Protein AF-D5H5D5-F1 (afdb_monomer_lite)

Sequence (88 aa):
MHGPDPSSSMQIPPFHVAEDGEAIGMLRRFSARFRLSPASVLECLRRHAPTSVLLEAGRGRRQLLAVSADGLRALRDCASSGNAQGTP

Foldseek 3Di:
DDDDDPDPPVPPDLFDQDPQRKTKHWLVSLCVVLVHDSVLLVVLCVVFPVVKDWDDDDPDRGIMIIGHPRSVVSSNVSSVVVVVVDDD

Structure (mmCIF, N/CA/C/O backbone):
data_AF-D5H5D5-F1
#
_entry.id   AF-D5H5D5-F1
#
loop_
_atom_site.group_PDB
_atom_site.id
_atom_site.type_symbol
_atom_site.label_atom_id
_atom_site.label_alt_id
_atom_site.label_comp_id
_atom_site.label_asym_id
_atom_site.label_entity_id
_atom_site.label_seq_id
_atom_site.pdbx_PDB_ins_code
_atom_site.Cartn_x
_atom_site.Cartn_y
_atom_site.Cartn_z
_atom_site.occupancy
_atom_site.B_iso_or_equiv
_atom_site.auth_seq_id
_atom_site.auth_comp_id
_atom_site.auth_asym_id
_atom_site.auth_atom_id
_atom_site.pdbx_PDB_model_num
ATOM 1 N N . MET A 1 1 ? -34.585 -16.077 -26.271 1.00 49.06 1 MET A N 1
ATOM 2 C CA . MET A 1 1 ? -34.738 -15.529 -24.907 1.00 49.06 1 MET A CA 1
ATOM 3 C C . MET A 1 1 ? -33.530 -15.970 -24.079 1.00 49.06 1 MET A C 1
ATOM 5 O O . MET A 1 1 ? -33.608 -16.992 -23.419 1.00 49.06 1 MET A O 1
ATOM 9 N N . HIS A 1 2 ? -32.394 -15.273 -24.178 1.00 49.66 2 HIS A N 1
ATOM 10 C CA . HIS A 1 2 ? -31.257 -15.448 -23.261 1.00 49.66 2 HIS A CA 1
ATOM 11 C C . HIS A 1 2 ? -31.202 -14.180 -22.408 1.00 49.66 2 HIS A C 1
ATOM 13 O O . HIS A 1 2 ? -30.810 -13.126 -22.903 1.00 49.66 2 HIS A O 1
ATOM 19 N N . GLY A 1 3 ? -31.715 -14.255 -21.179 1.00 48.19 3 GLY A N 1
ATOM 20 C CA . GLY A 1 3 ? -31.591 -13.165 -20.214 1.00 48.19 3 GLY A CA 1
ATOM 21 C C . GLY A 1 3 ? -30.137 -13.050 -19.741 1.00 48.19 3 GLY A C 1
ATOM 22 O O . GLY A 1 3 ? -29.468 -14.080 -19.636 1.00 48.19 3 GLY A O 1
ATOM 23 N N . PRO A 1 4 ? -29.618 -11.840 -19.483 1.00 63.03 4 PRO A N 1
ATOM 24 C CA . PRO A 1 4 ? -28.303 -11.687 -18.878 1.00 63.03 4 PRO A CA 1
ATOM 25 C C . PRO A 1 4 ? -28.326 -12.219 -17.437 1.00 63.03 4 PRO A C 1
ATOM 27 O O . PRO A 1 4 ? -29.228 -11.904 -16.661 1.00 63.03 4 PRO A O 1
ATOM 30 N N . ASP A 1 5 ? -27.338 -13.048 -17.107 1.00 56.53 5 ASP A N 1
ATOM 31 C CA . ASP A 1 5 ? -27.113 -13.629 -15.782 1.00 56.53 5 ASP A CA 1
ATOM 32 C C . ASP A 1 5 ? -26.878 -12.533 -14.717 1.00 56.53 5 ASP A C 1
ATOM 34 O O . ASP A 1 5 ? -25.990 -11.691 -14.891 1.00 56.53 5 ASP A O 1
ATOM 38 N N . PRO A 1 6 ? -27.641 -12.508 -13.608 1.00 60.78 6 PRO A N 1
ATOM 39 C CA . PRO A 1 6 ? -27.445 -11.557 -12.525 1.00 60.78 6 PRO A CA 1
ATOM 40 C C . PRO A 1 6 ? -26.504 -12.122 -11.449 1.00 60.78 6 PRO A C 1
ATOM 42 O O . PRO A 1 6 ? -26.923 -12.281 -10.306 1.00 60.78 6 PRO A O 1
ATOM 45 N N . SER A 1 7 ? -25.246 -12.462 -11.758 1.00 51.06 7 SER A N 1
ATOM 46 C CA . SER A 1 7 ? -24.283 -12.873 -10.715 1.00 51.06 7 SER A CA 1
ATOM 47 C C . SER A 1 7 ? -22.799 -12.698 -11.062 1.00 51.06 7 SER A C 1
ATOM 49 O O . SER A 1 7 ? -21.947 -13.417 -10.549 1.00 51.06 7 SER A O 1
ATOM 51 N N . SER A 1 8 ? -22.414 -11.658 -11.807 1.00 46.31 8 SER A N 1
ATOM 52 C CA . SER A 1 8 ? -21.058 -11.110 -11.621 1.00 46.31 8 SER A CA 1
ATOM 53 C C . SER A 1 8 ? -21.070 -10.153 -10.437 1.00 46.31 8 SER A C 1
ATOM 55 O O . SER A 1 8 ? -21.244 -8.944 -10.577 1.00 46.31 8 SER A O 1
ATOM 57 N N . SER A 1 9 ? -20.893 -10.719 -9.241 1.00 54.69 9 SER A N 1
ATOM 58 C CA . SER A 1 9 ? -20.391 -9.972 -8.091 1.00 54.69 9 SER A CA 1
ATOM 59 C C . SER A 1 9 ? -19.082 -9.313 -8.520 1.00 54.69 9 SER A C 1
ATOM 61 O O . SER A 1 9 ? -18.031 -9.943 -8.590 1.00 54.69 9 SER A O 1
ATOM 63 N N . MET A 1 10 ? -19.174 -8.044 -8.910 1.00 47.56 10 MET A N 1
ATOM 64 C CA . MET A 1 10 ? -18.043 -7.233 -9.326 1.00 47.56 10 MET A CA 1
ATOM 65 C C . MET A 1 10 ? -17.147 -7.097 -8.095 1.00 47.56 10 MET A C 1
ATOM 67 O O . MET A 1 10 ? -17.363 -6.231 -7.249 1.00 47.56 10 MET A O 1
ATOM 71 N N . GLN A 1 11 ? -16.212 -8.036 -7.924 1.00 56.66 11 GLN A N 1
ATOM 72 C CA . GLN A 1 11 ? -15.225 -8.001 -6.857 1.00 56.66 11 GLN A CA 1
ATOM 73 C C . GLN A 1 11 ? -14.406 -6.747 -7.102 1.00 56.66 11 GLN A C 1
ATOM 75 O O . GLN A 1 11 ? -13.531 -6.723 -7.963 1.00 56.66 11 GLN A O 1
ATOM 80 N N . ILE A 1 12 ? -14.756 -5.668 -6.404 1.00 58.03 12 ILE A N 1
ATOM 81 C CA . ILE A 1 12 ? -14.055 -4.406 -6.561 1.00 58.03 12 ILE A CA 1
ATOM 82 C C . ILE A 1 12 ? -12.613 -4.683 -6.134 1.00 58.03 12 ILE A C 1
ATOM 84 O O . ILE A 1 12 ? -12.399 -5.037 -4.967 1.00 58.03 12 ILE A O 1
ATOM 88 N N . PRO A 1 13 ? -11.632 -4.561 -7.046 1.00 62.19 13 PRO A N 1
ATOM 89 C CA . PRO A 1 13 ? -10.276 -4.972 -6.751 1.00 62.19 13 PRO A CA 1
ATOM 90 C C . PRO A 1 13 ? -9.757 -4.202 -5.530 1.00 62.19 13 PRO A C 1
ATOM 92 O O . PRO A 1 13 ? -10.073 -3.016 -5.344 1.00 62.19 13 PRO A O 1
ATOM 95 N N . PRO A 1 14 ? -8.980 -4.860 -4.653 1.00 66.56 14 PRO A N 1
ATOM 96 C CA . PRO A 1 14 ? -8.495 -4.243 -3.424 1.00 66.56 14 PRO A CA 1
ATOM 97 C C . PRO A 1 14 ? -7.667 -2.979 -3.717 1.00 66.56 14 PRO A C 1
ATOM 99 O O . PRO A 1 14 ? -7.692 -2.026 -2.946 1.00 66.56 14 PRO A O 1
ATOM 102 N N . PHE A 1 15 ? -6.994 -2.915 -4.858 1.00 74.25 15 PHE A N 1
ATOM 103 C CA . PHE A 1 15 ? -6.305 -1.733 -5.362 1.00 74.25 15 PHE A CA 1
ATOM 104 C C . PHE A 1 15 ? -6.087 -1.897 -6.869 1.00 74.25 15 PHE A C 1
ATOM 106 O O . PHE A 1 15 ? -6.177 -3.011 -7.390 1.00 74.25 15 PHE A O 1
ATOM 113 N N . HIS A 1 16 ? -5.830 -0.793 -7.559 1.00 82.06 16 HIS A N 1
ATOM 114 C CA . HIS A 1 16 ? -5.397 -0.795 -8.953 1.00 82.06 16 HIS A CA 1
ATOM 115 C C . HIS A 1 16 ? -3.879 -0.948 -9.007 1.00 82.06 16 HIS A C 1
ATOM 117 O O . HIS A 1 16 ? -3.193 -0.411 -8.145 1.00 82.06 16 HIS A O 1
ATOM 123 N N . VAL A 1 17 ? -3.364 -1.679 -9.994 1.00 79.94 17 VAL A N 1
ATOM 124 C CA . VAL A 1 17 ? -1.926 -1.761 -10.276 1.00 79.94 17 VAL A CA 1
ATOM 125 C C . VAL A 1 17 ? -1.683 -1.004 -11.577 1.00 79.94 17 VAL A C 1
ATOM 127 O O . VAL A 1 17 ? -2.313 -1.320 -12.584 1.00 79.94 17 VAL A O 1
ATOM 130 N N . ALA A 1 18 ? -0.855 0.034 -11.521 1.00 79.00 18 ALA A N 1
ATOM 131 C CA . ALA A 1 18 ? -0.404 0.803 -12.670 1.00 79.00 18 ALA A CA 1
ATOM 132 C C . ALA A 1 18 ? 0.592 -0.012 -13.511 1.00 79.00 18 ALA A C 1
ATOM 134 O O . ALA A 1 18 ? 1.153 -0.999 -13.033 1.00 79.00 18 ALA A O 1
ATOM 135 N N . GLU A 1 19 ? 0.822 0.410 -14.755 1.00 72.62 19 GLU A N 1
ATOM 136 C CA . GLU A 1 19 ? 1.717 -0.290 -15.690 1.00 72.62 19 GLU A CA 1
ATOM 137 C C . GLU A 1 19 ? 3.161 -0.382 -15.174 1.00 72.62 19 GLU A C 1
ATOM 139 O O . GLU A 1 19 ? 3.826 -1.391 -15.392 1.00 72.62 19 GLU A O 1
ATOM 144 N N . ASP A 1 20 ? 3.596 0.598 -14.380 1.00 72.81 20 ASP A N 1
ATOM 145 C CA . ASP A 1 20 ? 4.914 0.624 -13.732 1.00 72.81 20 ASP A CA 1
ATOM 146 C C . ASP A 1 20 ? 5.023 -0.314 -12.509 1.00 72.81 20 ASP A C 1
ATOM 148 O O . ASP A 1 20 ? 6.039 -0.350 -11.815 1.00 72.81 20 ASP A O 1
ATOM 152 N N . GLY A 1 21 ? 3.969 -1.081 -12.207 1.00 77.88 21 GLY A N 1
ATOM 153 C CA . GLY A 1 21 ? 3.920 -1.996 -11.065 1.00 77.88 21 GLY A CA 1
ATOM 154 C C . GLY A 1 21 ? 3.582 -1.321 -9.732 1.00 77.88 21 GLY A C 1
ATOM 155 O O . GLY A 1 21 ? 3.687 -1.951 -8.676 1.00 77.88 21 GLY A O 1
ATOM 156 N N . GLU A 1 22 ? 3.155 -0.058 -9.759 1.00 83.56 22 GLU A N 1
ATOM 157 C CA . GLU A 1 22 ? 2.685 0.660 -8.575 1.00 83.56 22 GLU A CA 1
ATOM 158 C C . GLU A 1 22 ? 1.244 0.280 -8.227 1.00 83.56 22 GLU A C 1
ATOM 160 O O . GLU A 1 22 ? 0.349 0.314 -9.065 1.00 83.56 22 GLU A O 1
ATOM 165 N N . ALA A 1 23 ? 0.981 -0.046 -6.967 1.00 87.00 23 ALA A N 1
ATOM 166 C CA . ALA A 1 23 ? -0.363 -0.255 -6.456 1.00 87.00 23 ALA A CA 1
ATOM 167 C C . ALA A 1 23 ? -0.951 1.037 -5.885 1.00 87.00 23 ALA A C 1
ATOM 169 O O . ALA A 1 23 ? -0.417 1.611 -4.938 1.00 87.00 23 ALA A O 1
ATOM 170 N N . IL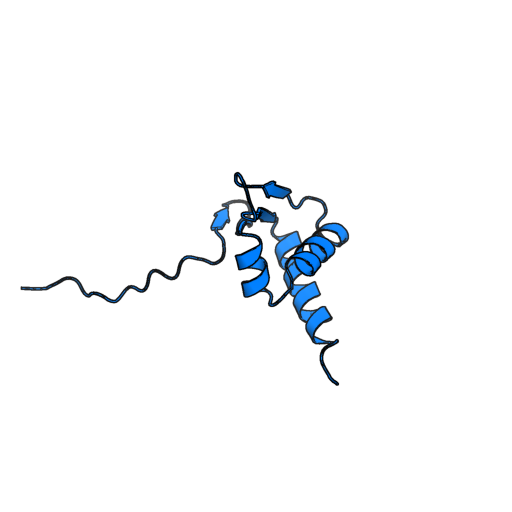E A 1 24 ? -2.113 1.431 -6.396 1.00 87.56 24 ILE A N 1
ATOM 171 C CA . ILE A 1 24 ? -2.864 2.610 -5.973 1.00 87.56 24 ILE A CA 1
ATOM 172 C C . ILE A 1 24 ? -4.239 2.176 -5.470 1.00 87.56 24 ILE A C 1
ATOM 174 O O . ILE A 1 24 ? -5.031 1.544 -6.175 1.00 87.56 24 ILE A O 1
ATOM 178 N N . GLY A 1 25 ? -4.569 2.530 -4.234 1.00 87.62 25 GLY A N 1
ATOM 179 C CA . GLY A 1 25 ? -5.854 2.168 -3.647 1.00 87.62 25 GLY A CA 1
ATOM 180 C C . GLY A 1 25 ? -6.105 2.818 -2.298 1.00 87.62 25 GLY A C 1
ATOM 181 O O . GLY A 1 25 ? -5.289 3.567 -1.779 1.00 87.62 25 GLY A O 1
ATOM 182 N N . MET A 1 26 ? -7.261 2.542 -1.700 1.00 87.75 26 MET A N 1
ATOM 183 C CA . MET A 1 26 ? -7.556 3.062 -0.364 1.00 87.75 26 MET A CA 1
ATOM 184 C C . MET A 1 26 ? -6.725 2.335 0.693 1.00 87.75 26 MET A C 1
ATOM 186 O O . MET A 1 26 ? -6.699 1.104 0.699 1.00 87.75 26 MET A O 1
ATOM 190 N N . LEU A 1 27 ? -6.170 3.071 1.660 1.00 86.69 27 LEU A N 1
ATOM 191 C CA . LEU A 1 27 ? -5.402 2.521 2.785 1.00 86.69 27 LEU A CA 1
ATOM 192 C C . LEU A 1 27 ? -6.147 1.369 3.475 1.00 86.69 27 LEU A C 1
ATOM 194 O O . LEU A 1 27 ? -5.574 0.318 3.738 1.00 86.69 27 LEU A O 1
ATOM 198 N N . ARG A 1 28 ? -7.465 1.514 3.674 1.00 84.88 28 ARG A N 1
ATOM 199 C CA . ARG A 1 28 ? -8.307 0.460 4.266 1.00 84.88 28 ARG A CA 1
ATOM 200 C C . ARG A 1 28 ? -8.300 -0.853 3.480 1.00 84.88 28 ARG A C 1
ATOM 202 O O . ARG A 1 28 ? -8.424 -1.912 4.087 1.00 84.88 28 ARG A O 1
ATOM 209 N N . ARG A 1 29 ? -8.183 -0.804 2.150 1.00 85.50 29 ARG A N 1
ATOM 210 C CA . ARG A 1 29 ? -8.113 -2.014 1.322 1.00 85.50 29 ARG A CA 1
ATOM 211 C C . ARG A 1 29 ? -6.733 -2.669 1.400 1.00 85.50 29 ARG A C 1
ATOM 213 O O . ARG A 1 29 ? -6.675 -3.893 1.455 1.00 85.50 29 ARG A O 1
ATOM 220 N N . PHE A 1 30 ? -5.654 -1.888 1.513 1.00 86.69 30 PHE A N 1
ATOM 221 C CA . PHE A 1 30 ? -4.327 -2.425 1.844 1.00 86.69 30 PHE A CA 1
ATOM 222 C C . PHE A 1 30 ? -4.338 -3.101 3.218 1.00 86.69 30 PHE A C 1
AT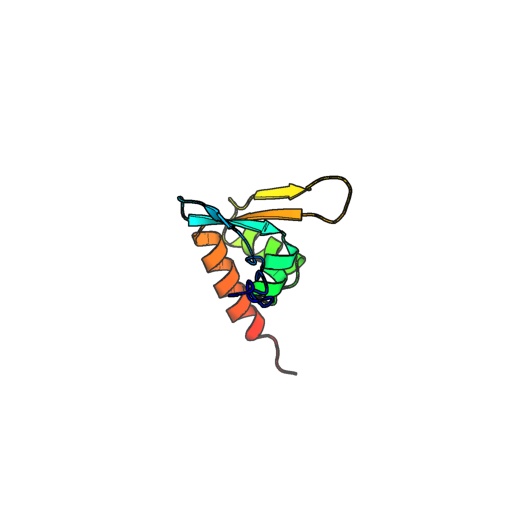OM 224 O O . PHE A 1 30 ? -3.960 -4.264 3.332 1.00 86.69 30 PHE A O 1
ATOM 231 N N . SER A 1 31 ? -4.873 -2.428 4.238 1.00 86.81 31 SER A N 1
ATOM 232 C CA . SER A 1 31 ? -5.056 -3.001 5.576 1.00 86.81 31 SER A CA 1
ATOM 233 C C . SER A 1 31 ? -5.798 -4.337 5.540 1.00 86.81 31 SER A C 1
ATOM 235 O O . SER A 1 31 ? -5.320 -5.320 6.097 1.00 86.81 31 SER A O 1
ATOM 237 N N . ALA A 1 32 ? -6.924 -4.410 4.823 1.00 87.62 32 ALA A N 1
ATOM 238 C CA . ALA A 1 32 ? -7.682 -5.651 4.677 1.00 87.62 32 ALA A CA 1
ATOM 239 C C . ALA A 1 32 ? -6.889 -6.746 3.939 1.00 87.62 32 ALA A C 1
ATOM 241 O O . ALA A 1 32 ? -6.903 -7.904 4.353 1.00 87.62 32 ALA A O 1
ATOM 242 N N . ARG A 1 33 ? -6.164 -6.389 2.870 1.00 86.38 33 ARG A N 1
ATOM 243 C CA . ARG A 1 33 ? -5.408 -7.340 2.042 1.00 86.38 33 ARG A CA 1
ATOM 244 C C . ARG A 1 33 ? -4.219 -7.963 2.769 1.00 86.38 33 ARG A C 1
ATOM 246 O O . ARG A 1 33 ? -3.923 -9.136 2.532 1.00 86.38 33 ARG A O 1
ATOM 253 N N . PHE A 1 34 ? -3.540 -7.174 3.595 1.00 86.56 34 PHE A N 1
ATOM 254 C CA . PHE A 1 34 ? -2.352 -7.580 4.345 1.00 86.56 34 PHE A CA 1
ATOM 255 C C . PHE A 1 34 ? -2.668 -7.951 5.801 1.00 86.56 34 PHE A C 1
ATOM 257 O O . PHE A 1 34 ? -1.768 -8.352 6.525 1.00 86.56 34 PHE A O 1
ATOM 264 N N . ARG A 1 35 ? -3.940 -7.851 6.224 1.00 87.50 35 ARG A N 1
ATOM 265 C CA . ARG A 1 35 ? -4.397 -8.058 7.613 1.00 87.50 35 ARG A CA 1
ATOM 266 C C . ARG A 1 35 ? -3.625 -7.206 8.630 1.00 87.50 35 ARG A C 1
ATOM 268 O O . ARG A 1 35 ? -3.391 -7.623 9.757 1.00 87.50 35 ARG A O 1
ATOM 275 N N . LEU A 1 36 ? -3.250 -5.995 8.226 1.00 86.75 36 LEU A N 1
ATOM 276 C CA . LEU A 1 36 ? -2.516 -5.035 9.046 1.00 86.75 36 LEU A CA 1
ATOM 277 C C . LEU A 1 36 ? -3.421 -3.868 9.435 1.00 86.75 36 LEU A C 1
ATOM 279 O O . LEU A 1 36 ? -4.275 -3.445 8.654 1.00 86.75 36 LEU A O 1
ATOM 283 N N . SER A 1 37 ? -3.200 -3.294 10.619 1.00 87.31 37 SER A N 1
ATOM 284 C CA . SER A 1 37 ? -3.855 -2.033 10.975 1.00 87.31 37 SER A CA 1
ATOM 285 C C . SER A 1 37 ? -3.400 -0.910 10.022 1.00 87.31 37 SER A C 1
ATOM 287 O O . SER A 1 37 ? -2.271 -0.954 9.524 1.00 87.31 37 SER A O 1
ATOM 289 N N . PRO A 1 38 ? -4.228 0.118 9.756 1.00 84.31 38 PRO A N 1
ATOM 290 C CA . PRO A 1 38 ? -3.817 1.259 8.933 1.00 84.31 38 PRO A CA 1
ATOM 291 C C . PRO A 1 38 ? -2.521 1.920 9.422 1.00 84.31 38 PRO A C 1
ATOM 293 O O . PRO A 1 38 ? -1.673 2.269 8.609 1.00 84.31 38 PRO A O 1
ATOM 296 N N . ALA A 1 39 ? -2.331 2.021 10.742 1.00 85.56 39 ALA A N 1
ATOM 297 C CA . ALA A 1 39 ? -1.108 2.556 11.336 1.00 85.56 39 ALA A CA 1
ATOM 298 C C . ALA A 1 39 ? 0.112 1.666 11.036 1.00 85.56 39 ALA A C 1
ATOM 300 O O . ALA A 1 39 ? 1.141 2.167 10.594 1.00 85.56 39 ALA A O 1
ATOM 301 N N . SER A 1 40 ? -0.026 0.343 11.179 1.00 87.25 40 SER A N 1
ATOM 302 C CA . SER A 1 40 ? 1.049 -0.618 10.888 1.00 87.25 40 SER A CA 1
ATOM 303 C C . SER A 1 40 ? 1.446 -0.628 9.408 1.00 87.25 40 SER A C 1
ATOM 305 O O . SER A 1 40 ? 2.623 -0.786 9.096 1.00 87.25 40 SER A O 1
ATOM 307 N N . VAL A 1 41 ? 0.486 -0.430 8.494 1.00 87.50 41 VAL A N 1
ATOM 308 C CA . VAL A 1 41 ? 0.758 -0.273 7.052 1.00 87.50 41 VAL A CA 1
ATOM 309 C C . VAL A 1 41 ? 1.640 0.951 6.812 1.00 87.50 41 VAL A C 1
ATOM 311 O O . VAL A 1 41 ? 2.680 0.838 6.167 1.00 87.50 41 VAL A O 1
ATOM 314 N N . LEU A 1 42 ? 1.264 2.107 7.368 1.00 86.44 42 LEU A N 1
ATOM 315 C CA . LEU A 1 42 ? 2.030 3.344 7.209 1.00 86.44 42 LEU A CA 1
ATOM 316 C C . LEU A 1 42 ? 3.420 3.244 7.841 1.00 86.44 42 LEU A C 1
ATOM 318 O O . LEU A 1 42 ? 4.397 3.703 7.257 1.00 86.44 42 LEU A O 1
ATOM 322 N N . GLU A 1 43 ? 3.533 2.626 9.012 1.00 87.12 43 GLU A N 1
ATOM 323 C CA . GLU A 1 43 ? 4.814 2.480 9.699 1.00 87.12 43 GLU A CA 1
ATOM 324 C C . GLU A 1 43 ? 5.759 1.497 8.994 1.00 87.12 43 GLU A C 1
ATOM 326 O O . GLU A 1 43 ? 6.967 1.737 8.930 1.00 87.12 43 GLU A O 1
ATOM 331 N N . CYS A 1 44 ? 5.221 0.415 8.427 1.00 88.38 44 CYS A N 1
ATOM 332 C CA . CYS A 1 44 ? 5.990 -0.500 7.588 1.00 88.38 44 CYS A CA 1
ATOM 333 C C . CYS A 1 44 ? 6.521 0.216 6.338 1.00 88.38 44 CYS A C 1
ATOM 335 O O . CYS A 1 44 ? 7.714 0.147 6.040 1.00 88.38 44 CYS A O 1
ATO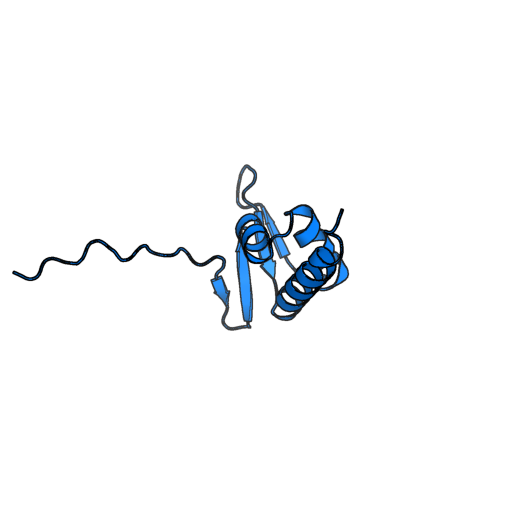M 337 N N . LEU A 1 45 ? 5.657 0.963 5.645 1.00 86.75 45 LEU A N 1
ATOM 338 C CA . LEU A 1 45 ? 6.047 1.706 4.449 1.00 86.75 45 LEU A CA 1
ATOM 339 C C . LEU A 1 45 ? 7.067 2.799 4.760 1.00 86.75 45 LEU A C 1
ATOM 341 O O . LEU A 1 45 ? 8.070 2.903 4.069 1.00 86.75 45 LEU A O 1
ATOM 345 N N . ARG A 1 46 ? 6.910 3.537 5.862 1.00 84.88 46 ARG A N 1
ATOM 346 C CA . ARG A 1 46 ? 7.912 4.528 6.285 1.00 84.88 46 ARG A CA 1
ATOM 347 C C . ARG A 1 46 ? 9.301 3.929 6.516 1.00 84.88 46 ARG A C 1
ATOM 349 O O . ARG A 1 46 ? 10.285 4.623 6.286 1.00 84.88 46 ARG A O 1
ATOM 356 N N . ARG A 1 47 ? 9.387 2.682 6.991 1.00 83.62 47 ARG A N 1
ATOM 357 C CA . ARG A 1 47 ? 10.667 2.007 7.266 1.00 83.62 47 ARG A CA 1
ATOM 358 C C . ARG A 1 47 ? 11.295 1.369 6.032 1.00 83.62 47 ARG A C 1
ATOM 360 O O . ARG A 1 47 ? 12.512 1.402 5.897 1.00 83.62 47 ARG A O 1
ATOM 367 N N . HIS A 1 48 ? 10.481 0.780 5.161 1.00 82.00 48 HIS A N 1
ATOM 368 C CA . HIS A 1 48 ? 10.965 -0.104 4.097 1.00 82.00 48 HIS A CA 1
ATOM 369 C C . HIS A 1 48 ? 10.681 0.405 2.676 1.00 82.00 48 HIS A C 1
ATOM 371 O O . HIS A 1 48 ? 11.237 -0.129 1.723 1.00 82.00 48 HIS A O 1
ATOM 377 N N . ALA A 1 49 ? 9.837 1.426 2.519 1.00 80.19 49 ALA A N 1
ATOM 378 C CA . ALA A 1 49 ? 9.465 2.017 1.235 1.00 80.19 49 ALA A CA 1
ATOM 379 C C . ALA A 1 49 ? 9.135 3.518 1.388 1.00 80.19 49 ALA A C 1
ATOM 381 O O . ALA A 1 49 ? 7.977 3.920 1.246 1.00 80.19 49 ALA A O 1
ATOM 382 N N . PRO A 1 50 ? 10.140 4.371 1.675 1.00 72.94 50 PRO A N 1
ATOM 383 C CA . PRO A 1 50 ? 9.932 5.792 1.977 1.00 72.94 50 PRO A CA 1
ATOM 384 C C . PRO A 1 50 ? 9.350 6.600 0.806 1.00 72.94 50 PRO A C 1
ATOM 386 O O . PRO A 1 50 ? 8.904 7.725 1.005 1.00 72.94 50 PRO A O 1
ATOM 389 N N . THR A 1 51 ? 9.332 6.034 -0.403 1.00 77.69 51 THR A N 1
ATOM 390 C CA . THR A 1 51 ? 8.730 6.626 -1.604 1.00 77.69 51 THR A CA 1
ATOM 391 C C . THR A 1 51 ? 7.212 6.446 -1.685 1.00 77.69 51 THR A C 1
ATOM 393 O O . THR A 1 51 ? 6.591 6.991 -2.593 1.00 77.69 51 THR A O 1
ATOM 396 N N . SER A 1 52 ? 6.585 5.710 -0.759 1.00 79.88 52 SER A N 1
ATOM 397 C CA . SER A 1 52 ? 5.127 5.556 -0.735 1.00 79.88 52 SER A CA 1
ATOM 398 C C . SER A 1 52 ? 4.424 6.898 -0.512 1.00 79.88 52 SER A C 1
ATOM 400 O O . SER A 1 52 ? 4.768 7.629 0.422 1.00 79.88 52 SER A O 1
ATOM 402 N N . VAL A 1 53 ? 3.392 7.186 -1.304 1.00 79.88 53 VAL A N 1
ATOM 403 C CA . VAL A 1 53 ? 2.637 8.442 -1.217 1.00 79.88 53 VAL A CA 1
ATOM 404 C C . VAL A 1 53 ? 1.284 8.186 -0.558 1.00 79.88 53 VAL A C 1
ATOM 406 O O . VAL A 1 53 ? 0.498 7.356 -1.018 1.00 79.88 53 VAL A O 1
ATOM 409 N N . LEU A 1 54 ? 0.997 8.924 0.517 1.00 82.69 54 LEU A N 1
ATOM 410 C CA . LEU A 1 54 ? -0.311 8.956 1.171 1.00 82.69 54 LEU A CA 1
ATOM 411 C C . LEU A 1 54 ? -1.029 10.255 0.794 1.00 82.69 54 LEU A C 1
ATOM 413 O O . LEU A 1 54 ? -0.528 11.345 1.056 1.00 82.69 54 LEU A O 1
ATOM 417 N N . LEU A 1 55 ? -2.215 10.130 0.208 1.00 79.88 55 LEU A N 1
ATOM 418 C CA . LEU A 1 55 ? -3.062 11.243 -0.206 1.00 79.88 55 LEU A CA 1
ATOM 419 C C . LEU A 1 55 ? -4.366 11.220 0.590 1.00 79.88 55 LEU A C 1
ATOM 421 O O . LEU A 1 55 ? -5.045 10.194 0.678 1.00 79.88 55 LEU A O 1
ATOM 425 N N . GLU A 1 56 ? -4.765 12.364 1.132 1.00 80.38 56 GLU A N 1
ATOM 426 C CA . GLU A 1 56 ? -6.093 12.522 1.724 1.00 80.38 56 GLU A CA 1
ATOM 427 C C . GLU A 1 56 ? -7.109 12.859 0.627 1.00 80.38 56 GLU A C 1
ATOM 429 O O . GLU A 1 56 ? -7.105 13.940 0.041 1.00 80.38 56 GLU A O 1
ATOM 434 N N . ALA A 1 57 ? -7.990 11.908 0.313 1.00 73.75 57 ALA A N 1
ATOM 435 C CA . ALA A 1 57 ? -9.008 12.060 -0.717 1.00 73.75 57 ALA A CA 1
ATOM 436 C C . ALA A 1 57 ? -10.279 12.712 -0.139 1.00 73.75 57 ALA A C 1
ATOM 438 O O . ALA A 1 57 ? -11.260 12.035 0.188 1.00 73.75 57 ALA A O 1
ATOM 439 N N . GLY A 1 58 ? -10.268 14.045 -0.045 1.00 69.38 58 GLY A N 1
ATOM 440 C CA . GLY A 1 58 ? -11.416 14.875 0.348 1.00 69.38 58 GLY A CA 1
ATOM 441 C C . GLY A 1 58 ? -11.562 15.089 1.861 1.00 69.38 58 GLY A C 1
ATOM 442 O O . GLY A 1 58 ? -10.643 14.841 2.634 1.00 69.38 58 GLY A O 1
ATOM 443 N N . ARG A 1 59 ? -12.736 15.563 2.312 1.00 58.19 59 ARG A N 1
ATOM 444 C CA . ARG A 1 59 ? -13.021 15.730 3.751 1.00 58.19 59 ARG A CA 1
ATOM 445 C C . ARG A 1 59 ? -13.308 14.369 4.399 1.00 58.19 59 ARG A C 1
ATOM 447 O O . ARG A 1 59 ? -14.399 13.829 4.233 1.00 58.19 59 ARG A O 1
ATOM 454 N N . GLY A 1 60 ? -12.358 13.830 5.165 1.00 65.50 60 GLY A N 1
ATOM 455 C CA . GLY A 1 60 ? -12.584 12.696 6.071 1.00 65.50 60 GLY A CA 1
ATOM 456 C C . GLY A 1 60 ? -11.549 11.569 5.979 1.00 65.50 60 GLY A C 1
ATOM 457 O O . GLY A 1 60 ? -10.417 11.764 5.566 1.00 65.50 60 GLY A O 1
ATOM 458 N N . ARG A 1 61 ? -11.950 10.349 6.370 1.00 65.88 61 ARG A N 1
ATOM 459 C CA . ARG A 1 61 ? -11.073 9.163 6.548 1.00 65.88 61 ARG A CA 1
ATOM 460 C C . ARG A 1 61 ? -10.739 8.410 5.250 1.00 65.88 61 ARG A C 1
ATOM 462 O O . ARG A 1 61 ? -10.442 7.213 5.277 1.00 65.88 61 ARG A O 1
ATOM 469 N N . ARG A 1 62 ? -10.869 9.062 4.095 1.00 75.56 62 ARG A N 1
ATOM 470 C CA . ARG A 1 62 ? -10.609 8.442 2.790 1.00 75.56 62 ARG A CA 1
ATOM 471 C C . ARG A 1 62 ? -9.160 8.703 2.419 1.00 75.56 62 ARG A C 1
ATOM 473 O O . ARG A 1 62 ? -8.851 9.673 1.748 1.00 75.56 62 ARG A O 1
ATOM 480 N N . GLN A 1 63 ? -8.276 7.836 2.887 1.00 84.81 63 GLN A N 1
ATOM 481 C CA . GLN A 1 63 ? -6.857 7.914 2.562 1.00 84.81 63 GLN A CA 1
ATOM 482 C C . GLN A 1 63 ? -6.560 7.012 1.365 1.00 84.81 63 GLN A C 1
ATOM 484 O O . GLN A 1 63 ? -6.859 5.813 1.397 1.00 84.81 63 GLN A O 1
ATOM 489 N N . LEU A 1 64 ? -6.022 7.606 0.305 1.00 86.69 64 LEU A N 1
ATOM 490 C CA . LEU A 1 64 ? -5.457 6.923 -0.850 1.00 86.69 64 LEU A CA 1
ATOM 491 C C . LEU A 1 64 ? -3.972 6.699 -0.611 1.00 86.69 64 LEU A C 1
ATO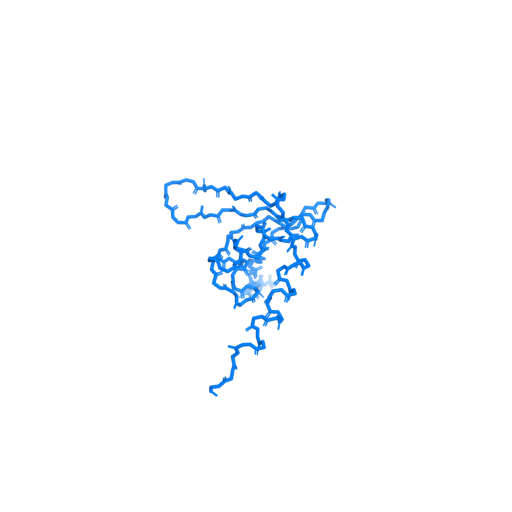M 493 O O . LEU A 1 64 ? -3.279 7.554 -0.074 1.00 86.69 64 LEU A O 1
ATOM 497 N N . LEU A 1 65 ? -3.499 5.537 -1.016 1.00 87.38 65 LEU A N 1
ATOM 498 C CA . LEU A 1 65 ? -2.130 5.107 -0.860 1.00 87.38 65 LEU A CA 1
ATOM 499 C C . LEU A 1 65 ? -1.633 4.634 -2.225 1.00 87.38 65 LEU A C 1
ATOM 501 O O . LEU A 1 65 ? -2.274 3.778 -2.842 1.00 87.38 65 LEU A O 1
ATOM 505 N N . ALA A 1 66 ? -0.519 5.205 -2.668 1.00 87.50 66 ALA A N 1
ATOM 506 C CA . ALA A 1 66 ? 0.250 4.751 -3.815 1.00 87.50 66 ALA A CA 1
ATOM 507 C C . ALA A 1 66 ? 1.552 4.121 -3.310 1.00 87.50 66 ALA A C 1
ATOM 509 O O . ALA A 1 66 ? 2.273 4.710 -2.498 1.00 87.50 66 ALA A O 1
ATOM 510 N N . VAL A 1 67 ? 1.812 2.893 -3.744 1.00 87.81 67 VAL A N 1
ATOM 511 C CA . VAL A 1 67 ? 2.914 2.065 -3.259 1.00 87.81 67 VAL A CA 1
ATOM 512 C C . VAL A 1 67 ? 3.608 1.424 -4.448 1.00 87.81 67 VAL A C 1
ATOM 514 O O . VAL A 1 67 ? 2.953 0.779 -5.259 1.00 87.81 67 VAL A O 1
ATOM 517 N N . SER A 1 68 ? 4.929 1.532 -4.526 1.00 87.50 68 SER A N 1
ATOM 518 C CA . SER A 1 68 ? 5.718 0.806 -5.521 1.00 87.50 68 SER A CA 1
ATOM 519 C C . SER A 1 68 ? 5.708 -0.710 -5.277 1.00 87.50 68 SER A C 1
ATOM 521 O O . SER A 1 68 ? 5.307 -1.197 -4.211 1.00 87.50 68 SER A O 1
ATOM 523 N N . ALA A 1 69 ? 6.204 -1.480 -6.246 1.00 85.19 69 ALA A N 1
ATOM 524 C CA . ALA A 1 69 ? 6.366 -2.927 -6.107 1.00 85.19 69 ALA A CA 1
ATOM 525 C C . ALA A 1 69 ? 7.198 -3.318 -4.864 1.00 85.19 69 ALA A C 1
ATOM 527 O O . ALA A 1 69 ? 6.844 -4.263 -4.151 1.00 85.19 69 ALA A O 1
ATOM 528 N N . ASP A 1 70 ? 8.247 -2.552 -4.547 1.00 85.62 70 ASP A N 1
ATOM 529 C CA . ASP A 1 70 ? 9.060 -2.753 -3.341 1.00 85.62 70 ASP A CA 1
ATOM 530 C C . ASP A 1 70 ? 8.262 -2.516 -2.057 1.00 85.62 70 ASP A C 1
ATOM 532 O O . ASP A 1 70 ? 8.352 -3.303 -1.114 1.00 85.62 70 ASP A O 1
ATOM 536 N N . GLY A 1 71 ? 7.403 -1.495 -2.027 1.00 86.38 71 GLY A N 1
ATOM 537 C CA . GLY A 1 71 ? 6.534 -1.256 -0.878 1.00 86.38 71 GLY A CA 1
ATOM 538 C C . GLY A 1 71 ? 5.472 -2.342 -0.693 1.00 86.38 71 GLY A C 1
ATOM 539 O O . GLY A 1 71 ? 5.171 -2.717 0.440 1.00 86.38 71 GLY A O 1
ATOM 540 N N . LEU A 1 72 ? 4.957 -2.938 -1.774 1.00 85.50 72 LEU A N 1
ATOM 541 C CA . LEU A 1 72 ? 4.090 -4.121 -1.680 1.00 85.50 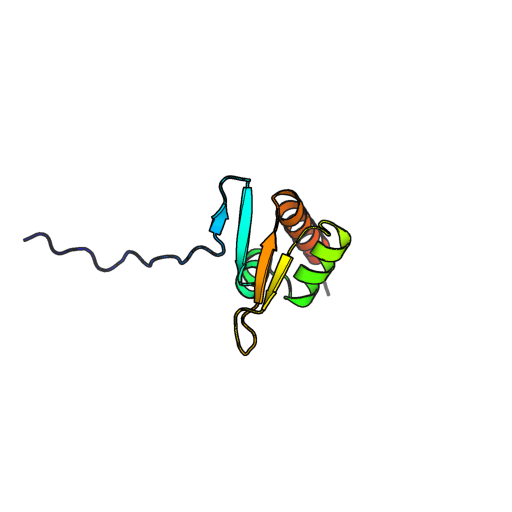72 LEU A CA 1
ATOM 542 C C . LEU A 1 72 ? 4.832 -5.338 -1.119 1.00 85.50 72 LEU A C 1
ATOM 544 O O . LEU A 1 72 ? 4.247 -6.133 -0.375 1.00 85.50 72 LEU A O 1
ATOM 548 N N . ARG A 1 73 ? 6.106 -5.511 -1.488 1.00 87.25 73 ARG A N 1
ATOM 549 C CA . ARG A 1 73 ? 6.956 -6.568 -0.936 1.00 87.25 73 ARG A CA 1
ATOM 550 C C . ARG A 1 73 ? 7.196 -6.339 0.554 1.00 87.25 73 ARG A C 1
ATOM 552 O O . ARG A 1 73 ? 6.900 -7.233 1.339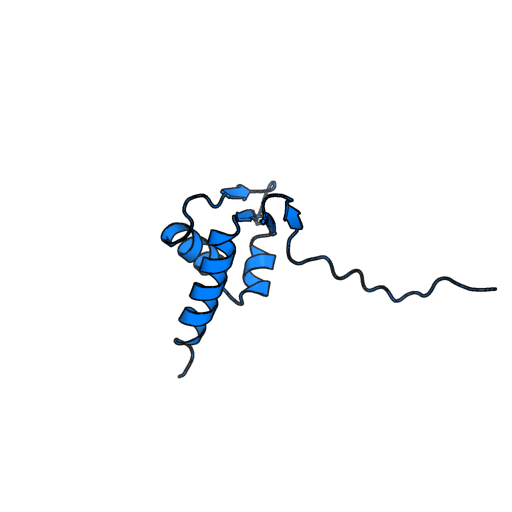 1.00 87.25 73 ARG A O 1
ATOM 559 N N . ALA A 1 74 ? 7.561 -5.121 0.940 1.00 87.62 74 ALA A N 1
ATOM 560 C CA . ALA A 1 74 ? 7.714 -4.737 2.336 1.00 87.62 74 ALA A CA 1
ATOM 561 C C . ALA A 1 74 ? 6.438 -4.976 3.157 1.00 87.62 74 ALA A C 1
ATOM 563 O O . ALA A 1 74 ? 6.502 -5.555 4.236 1.00 87.62 74 ALA A O 1
ATOM 564 N N . LEU A 1 75 ? 5.260 -4.611 2.639 1.00 88.25 75 LEU A N 1
ATOM 565 C CA . LEU A 1 75 ? 3.985 -4.863 3.322 1.00 88.25 75 LEU A CA 1
ATOM 566 C C . LEU A 1 75 ? 3.711 -6.352 3.536 1.00 88.25 75 LEU A C 1
ATOM 568 O O . LEU A 1 75 ? 3.178 -6.738 4.576 1.00 88.25 75 LEU A O 1
ATOM 572 N N . ARG A 1 76 ? 4.087 -7.195 2.573 1.00 88.31 76 ARG A N 1
ATOM 573 C CA . ARG A 1 76 ? 3.987 -8.653 2.689 1.00 88.31 76 ARG A CA 1
ATOM 574 C C . ARG A 1 76 ? 4.935 -9.198 3.755 1.00 88.31 76 ARG A C 1
ATOM 576 O O . ARG A 1 76 ? 4.526 -10.051 4.543 1.00 88.31 76 ARG A O 1
ATOM 583 N N . ASP A 1 77 ? 6.158 -8.688 3.804 1.00 88.56 77 ASP A N 1
ATOM 584 C CA . ASP A 1 77 ? 7.171 -9.103 4.774 1.00 88.56 77 ASP A CA 1
ATOM 585 C C . ASP A 1 77 ? 6.792 -8.638 6.189 1.00 88.56 77 ASP A C 1
ATOM 587 O O . ASP A 1 77 ? 6.869 -9.418 7.139 1.00 88.56 77 ASP A O 1
ATOM 591 N N . CYS A 1 78 ? 6.260 -7.419 6.330 1.00 87.94 78 CYS A N 1
ATOM 592 C CA . CYS A 1 78 ? 5.695 -6.901 7.578 1.00 87.94 78 CYS A CA 1
ATOM 593 C C . CYS A 1 78 ? 4.457 -7.682 8.026 1.00 87.94 78 CYS A C 1
ATOM 595 O O . CYS A 1 78 ? 4.311 -7.949 9.214 1.00 87.94 78 CYS A O 1
ATOM 597 N N . ALA A 1 79 ? 3.571 -8.073 7.106 1.00 86.75 79 ALA A N 1
ATOM 598 C CA . ALA A 1 79 ? 2.424 -8.918 7.433 1.00 86.75 79 ALA A CA 1
ATOM 599 C C . ALA A 1 79 ? 2.870 -10.305 7.910 1.00 86.75 79 ALA A C 1
ATOM 601 O O . ALA A 1 79 ? 2.319 -10.825 8.873 1.00 86.75 79 ALA A O 1
ATOM 602 N N . SER A 1 80 ? 3.902 -10.873 7.283 1.00 83.19 80 SER A N 1
ATOM 603 C CA . SER A 1 80 ? 4.464 -12.176 7.659 1.00 83.19 80 SER A CA 1
ATOM 604 C C . SER A 1 80 ? 5.204 -12.115 9.001 1.00 83.19 80 SER A C 1
ATOM 606 O O . SER A 1 80 ? 5.054 -13.012 9.824 1.00 83.19 80 SER A O 1
ATOM 608 N N . SER A 1 81 ? 5.933 -11.024 9.256 1.00 73.81 81 SER A N 1
ATOM 609 C CA . SER A 1 81 ? 6.660 -10.779 10.511 1.00 73.81 81 SER A CA 1
ATOM 610 C C . SER A 1 81 ? 5.726 -10.409 11.667 1.00 73.81 81 SER A C 1
ATOM 612 O O . SER A 1 81 ? 5.934 -10.842 12.795 1.00 73.81 81 SER A O 1
ATOM 614 N N . GLY A 1 82 ? 4.658 -9.655 11.396 1.00 60.97 82 GLY A N 1
ATOM 615 C CA . GLY A 1 82 ? 3.620 -9.325 12.376 1.00 60.97 82 GLY A CA 1
ATOM 616 C C . GLY A 1 82 ? 2.766 -10.533 12.771 1.00 60.97 82 GLY A C 1
ATOM 617 O O . GLY A 1 82 ? 2.289 -10.600 13.899 1.00 60.97 82 GLY A O 1
ATOM 618 N N . ASN A 1 83 ? 2.640 -11.528 11.885 1.00 49.94 83 ASN A N 1
ATOM 619 C CA . ASN A 1 83 ? 1.982 -12.803 12.188 1.00 49.94 83 ASN A CA 1
ATOM 620 C C . ASN A 1 83 ? 2.830 -13.724 13.089 1.00 49.94 83 ASN A C 1
ATOM 622 O O . ASN A 1 83 ? 2.296 -14.685 13.630 1.00 49.94 83 ASN A O 1
ATOM 626 N N . ALA A 1 84 ? 4.127 -13.440 13.271 1.00 45.53 84 ALA A N 1
ATOM 627 C CA . ALA A 1 84 ? 4.974 -14.130 14.249 1.00 45.53 84 ALA A CA 1
ATOM 628 C C . ALA A 1 84 ? 4.788 -13.594 15.684 1.00 45.53 84 ALA A C 1
ATOM 630 O O . ALA A 1 84 ? 5.329 -14.163 16.626 1.00 45.53 84 ALA A O 1
ATOM 631 N N . GLN A 1 85 ? 4.015 -12.516 15.863 1.00 44.34 85 GLN A N 1
ATOM 632 C CA . GLN A 1 85 ? 3.772 -11.867 17.157 1.00 44.34 85 GLN A CA 1
ATOM 633 C C . GLN A 1 85 ? 2.318 -12.037 17.633 1.00 44.34 85 GLN A C 1
ATOM 635 O O . GLN A 1 85 ? 1.791 -11.215 18.378 1.00 44.34 85 GLN A O 1
ATOM 640 N N . GLY A 1 86 ? 1.666 -13.113 17.181 1.00 45.62 86 GLY A N 1
ATOM 641 C CA . GLY A 1 86 ? 0.306 -13.496 17.549 1.00 45.62 86 GLY A CA 1
ATOM 642 C C . GLY A 1 86 ? 0.227 -14.945 18.022 1.00 45.62 86 GLY A C 1
ATOM 643 O O . GLY A 1 86 ? -0.400 -15.765 17.361 1.00 45.62 86 GLY A O 1
ATOM 644 N N . THR A 1 87 ? 0.829 -15.253 19.169 1.00 37.16 87 THR A N 1
ATOM 645 C CA . THR A 1 87 ? 0.459 -16.420 19.988 1.00 37.16 87 THR A CA 1
ATOM 646 C C . THR A 1 87 ? 0.528 -16.027 21.469 1.00 37.16 87 THR A C 1
ATOM 648 O O . THR A 1 87 ? 1.432 -15.267 21.817 1.00 37.16 87 THR A O 1
ATOM 651 N N . PRO A 1 88 ? -0.467 -16.454 22.273 1.00 47.06 88 PRO A N 1
ATOM 652 C CA . PRO A 1 88 ? -0.825 -15.894 23.583 1.00 47.06 88 PRO A CA 1
ATOM 653 C C . PRO A 1 88 ? 0.211 -16.104 24.689 1.00 47.06 88 PRO A C 1
ATOM 655 O O . PRO A 1 88 ? 0.988 -17.081 24.601 1.00 47.06 88 PRO A O 1
#

pLDDT: mean 75.54, std 14.56, range [37.16, 88.56]

Secondary structure (DSSP, 8-state):
--PPPS-------SSEE-TTS-EEEEHHHHHHHHT--HHHHHHHHHHH-TT-EEEE-SSSS-EEEEE-HHHHHHHHHHHHHHGGG---

Radius of gyration: 16.0 Å; chains: 1; bounding box: 46×32×48 Å

Organism: Salinibacter ruber (strain M8) (NCBI:txid761659)